Protein AF-A0A812UGP6-F1 (afdb_monomer)

Structure (mmCIF, N/CA/C/O backbone):
data_AF-A0A812UGP6-F1
#
_entry.id   AF-A0A812UGP6-F1
#
loop_
_atom_site.group_PDB
_atom_site.id
_atom_site.type_symbol
_atom_site.label_atom_id
_atom_site.label_alt_id
_atom_site.label_comp_id
_atom_site.label_asym_id
_atom_site.label_entity_id
_atom_site.label_seq_id
_atom_site.pdbx_PDB_ins_code
_atom_site.Cartn_x
_atom_site.Cartn_y
_atom_site.Cartn_z
_atom_site.occupancy
_atom_site.B_iso_or_equiv
_atom_site.auth_seq_id
_atom_site.auth_comp_id
_atom_site.auth_asym_id
_atom_site.auth_atom_id
_atom_site.pdbx_PDB_model_num
ATOM 1 N N . SER A 1 1 ? 9.482 -12.260 -14.125 1.00 61.44 1 SER A N 1
ATOM 2 C CA . SER A 1 1 ? 8.543 -11.180 -13.775 1.00 61.44 1 SER A CA 1
ATOM 3 C C . SER A 1 1 ? 7.538 -11.742 -12.790 1.00 61.44 1 SER A C 1
ATOM 5 O O . SER A 1 1 ? 6.905 -12.740 -13.110 1.00 61.44 1 SER A O 1
ATOM 7 N N . ASP A 1 2 ? 7.443 -11.181 -11.586 1.00 66.56 2 ASP A N 1
ATOM 8 C CA . ASP A 1 2 ? 6.481 -11.575 -10.540 1.00 66.56 2 ASP A CA 1
ATOM 9 C C . ASP A 1 2 ? 5.074 -10.986 -10.762 1.00 66.56 2 ASP A C 1
ATOM 11 O O . ASP A 1 2 ? 4.135 -11.295 -10.023 1.00 66.56 2 ASP A O 1
ATOM 15 N N . LYS A 1 3 ? 4.939 -10.146 -11.793 1.00 72.94 3 LYS A N 1
ATOM 16 C CA . LYS A 1 3 ? 3.714 -9.466 -12.205 1.00 72.94 3 LYS A CA 1
ATOM 17 C C . LYS A 1 3 ? 3.163 -10.074 -13.491 1.00 72.94 3 LYS A C 1
ATOM 19 O O . LYS A 1 3 ? 3.929 -10.507 -14.357 1.00 72.94 3 LYS A O 1
ATOM 24 N N . SER A 1 4 ? 1.840 -10.082 -13.610 1.00 66.06 4 SER A N 1
ATOM 25 C CA . SER A 1 4 ? 1.155 -10.423 -14.856 1.00 66.06 4 SER A CA 1
ATOM 26 C C . SER A 1 4 ? 1.136 -9.221 -15.815 1.00 66.06 4 SER A C 1
ATOM 28 O O . SER A 1 4 ? 1.581 -8.127 -15.458 1.00 66.06 4 SER A O 1
ATOM 30 N N . ASN A 1 5 ? 0.583 -9.392 -17.019 1.00 71.88 5 ASN A N 1
ATOM 31 C CA . ASN A 1 5 ? 0.489 -8.328 -18.031 1.00 71.88 5 ASN A CA 1
ATOM 32 C C . ASN A 1 5 ? -0.300 -7.087 -17.566 1.00 71.88 5 ASN A C 1
ATOM 34 O O . ASN A 1 5 ? -0.214 -6.044 -18.201 1.00 71.88 5 ASN A O 1
ATOM 38 N N . ASN A 1 6 ? -1.059 -7.187 -16.471 1.00 68.75 6 ASN A N 1
ATOM 39 C CA . ASN A 1 6 ? -1.797 -6.071 -15.875 1.00 68.75 6 ASN A CA 1
ATOM 40 C C . ASN A 1 6 ? -1.002 -5.283 -14.813 1.00 68.75 6 ASN A C 1
ATOM 42 O O . ASN A 1 6 ? -1.573 -4.428 -14.146 1.00 68.75 6 ASN A O 1
ATOM 46 N N . GLY A 1 7 ? 0.279 -5.598 -14.595 1.00 70.94 7 GLY A N 1
ATOM 47 C CA . GLY A 1 7 ? 1.123 -4.900 -13.619 1.00 70.94 7 GLY A CA 1
ATOM 48 C C . GLY A 1 7 ? 0.893 -5.295 -12.153 1.00 70.94 7 GLY A C 1
ATOM 49 O O . GLY A 1 7 ? 1.629 -4.837 -11.278 1.00 70.94 7 GLY A O 1
ATOM 50 N N . HIS A 1 8 ? -0.061 -6.184 -11.865 1.00 77.62 8 HIS A N 1
ATOM 51 C CA . HIS A 1 8 ? -0.277 -6.744 -10.532 1.00 77.62 8 HIS A CA 1
ATOM 52 C C . HIS A 1 8 ? 0.480 -8.057 -10.345 1.00 77.62 8 HIS A C 1
ATOM 54 O O 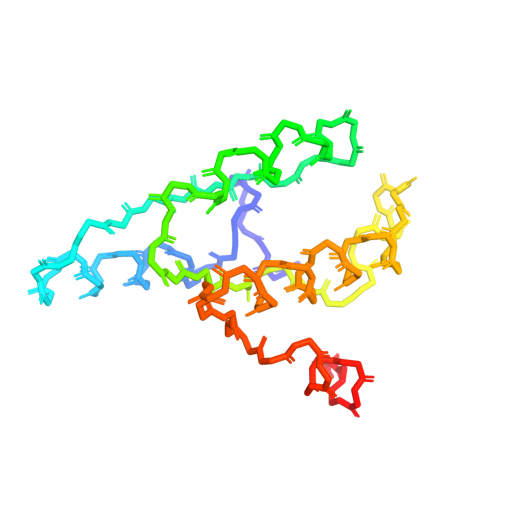. HIS A 1 8 ? 0.679 -8.825 -11.292 1.00 77.62 8 HIS A O 1
ATOM 60 N N . ARG A 1 9 ? 0.861 -8.351 -9.096 1.00 81.12 9 ARG A N 1
ATOM 61 C CA . ARG A 1 9 ? 1.364 -9.680 -8.735 1.00 81.12 9 ARG A CA 1
ATOM 62 C C . ARG A 1 9 ? 0.251 -10.711 -8.903 1.00 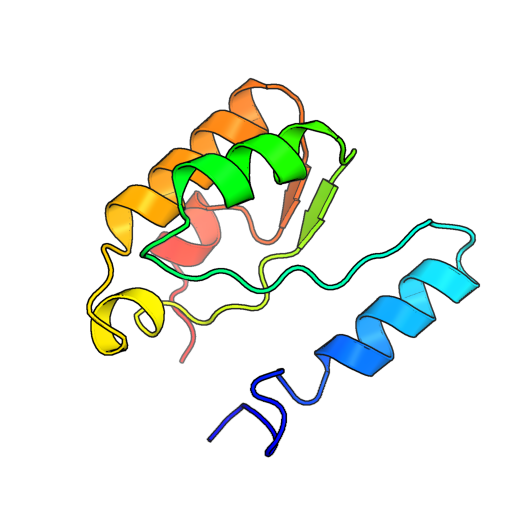81.12 9 ARG A C 1
ATOM 64 O O . ARG A 1 9 ? -0.924 -10.409 -8.697 1.00 81.12 9 ARG A O 1
ATOM 71 N N . TYR A 1 10 ? 0.629 -11.939 -9.249 1.00 83.88 10 TYR A N 1
ATOM 72 C CA . TYR A 1 10 ? -0.322 -13.032 -9.496 1.00 83.88 10 TYR A CA 1
ATOM 73 C C . TYR A 1 10 ? -1.271 -13.309 -8.326 1.00 83.88 10 TYR A C 1
ATOM 75 O O . TYR A 1 10 ? -2.385 -13.782 -8.527 1.00 83.88 10 TYR A O 1
ATOM 83 N N . ASP A 1 11 ? -0.853 -12.988 -7.107 1.00 86.75 11 ASP A N 1
ATOM 84 C CA . ASP A 1 11 ? -1.642 -13.197 -5.905 1.00 86.75 11 ASP A CA 1
ATOM 85 C C . ASP A 1 11 ? -2.449 -11.967 -5.461 1.00 86.75 11 ASP A C 1
ATOM 87 O O . ASP A 1 11 ? -3.287 -12.099 -4.573 1.00 86.75 11 ASP A O 1
ATOM 91 N N . SER A 1 12 ? -2.304 -10.799 -6.100 1.00 88.44 12 SER A N 1
ATOM 92 C CA . SER A 1 12 ? -3.080 -9.599 -5.748 1.00 88.44 12 SER A CA 1
ATOM 93 C C . SER A 1 12 ? -4.595 -9.829 -5.838 1.00 88.44 12 SER A C 1
ATOM 95 O O . SER A 1 12 ? -5.322 -9.438 -4.926 1.00 88.44 12 SER A O 1
ATOM 97 N N . ILE A 1 13 ? -5.069 -10.498 -6.898 1.00 90.25 13 ILE A N 1
ATOM 98 C CA . ILE A 1 13 ? -6.504 -10.770 -7.092 1.00 90.25 13 ILE A CA 1
ATOM 99 C C . ILE A 1 13 ? -7.026 -11.820 -6.094 1.00 90.25 13 ILE A C 1
ATOM 101 O O . ILE A 1 13 ? -8.013 -11.533 -5.414 1.00 90.25 13 ILE A O 1
ATOM 105 N N . PRO A 1 14 ? -6.381 -12.997 -5.924 1.00 91.06 14 PRO A N 1
ATOM 106 C CA . PRO A 1 14 ? -6.765 -13.946 -4.879 1.00 91.06 14 PRO A CA 1
ATOM 107 C C . PRO A 1 14 ? -6.809 -13.339 -3.471 1.00 91.06 14 PRO A C 1
ATOM 109 O O . PRO A 1 14 ? -7.752 -13.612 -2.731 1.00 91.06 14 PRO A O 1
ATOM 112 N N . PHE A 1 15 ? -5.843 -12.486 -3.106 1.00 90.50 15 PHE A N 1
ATOM 113 C CA . PHE A 1 15 ? -5.845 -11.807 -1.807 1.00 90.50 15 PHE A CA 1
ATOM 114 C C . PHE A 1 15 ? -7.057 -10.889 -1.644 1.00 90.50 15 PHE A C 1
ATOM 116 O O . PHE A 1 15 ? -7.756 -10.991 -0.638 1.00 90.50 15 PHE A O 1
ATOM 123 N N . ALA A 1 16 ? -7.336 -10.031 -2.631 1.00 93.25 16 ALA A N 1
ATOM 124 C CA . ALA A 1 16 ? -8.485 -9.129 -2.575 1.00 93.25 16 ALA A CA 1
ATOM 125 C C . ALA A 1 16 ? -9.807 -9.903 -2.448 1.00 93.25 16 ALA A C 1
ATOM 127 O O . ALA A 1 16 ? -10.623 -9.596 -1.580 1.00 93.25 16 ALA A O 1
ATOM 128 N N . ASN A 1 17 ? -9.979 -10.969 -3.235 1.00 94.31 17 ASN A N 1
ATOM 129 C CA . ASN A 1 17 ? -11.162 -11.829 -3.164 1.00 94.31 17 ASN A CA 1
ATOM 130 C C . ASN A 1 17 ? -11.296 -12.531 -1.806 1.00 94.31 17 ASN A C 1
ATOM 132 O O . ASN A 1 17 ? -12.406 -12.645 -1.285 1.00 94.31 17 ASN A O 1
ATOM 136 N N . GLY A 1 18 ? -10.183 -12.977 -1.215 1.00 95.38 18 GLY A N 1
ATOM 137 C CA . GLY A 1 18 ? -10.165 -13.561 0.126 1.00 95.38 18 GLY A CA 1
ATOM 138 C C . GLY A 1 18 ? -10.624 -12.568 1.194 1.00 95.38 18 GLY A C 1
ATOM 139 O O . GLY A 1 18 ? -11.454 -12.913 2.033 1.00 95.38 18 GLY A O 1
ATOM 140 N N . MET A 1 19 ? -10.162 -11.315 1.117 1.00 94.31 19 MET A N 1
ATOM 141 C CA . MET A 1 19 ? -10.593 -10.261 2.040 1.00 94.31 19 MET A CA 1
ATOM 142 C C . MET A 1 19 ? -12.085 -9.946 1.904 1.00 94.31 19 MET A C 1
ATOM 144 O O . MET A 1 19 ? -12.792 -9.867 2.908 1.00 94.31 19 MET A O 1
ATOM 148 N N . ILE A 1 20 ? -12.571 -9.819 0.668 1.00 96.19 20 ILE A N 1
ATOM 149 C CA . ILE A 1 20 ? -13.990 -9.564 0.381 1.00 96.19 20 ILE A CA 1
ATOM 150 C C . ILE A 1 20 ? -14.859 -10.711 0.902 1.00 96.19 20 ILE A C 1
ATOM 152 O O . ILE A 1 20 ? -15.870 -10.475 1.559 1.00 96.19 20 ILE A O 1
ATOM 156 N N . SER A 1 21 ? -14.429 -11.956 0.687 1.00 97.00 21 SER A N 1
ATOM 157 C CA . SER A 1 21 ? -15.132 -13.147 1.185 1.00 97.00 21 SER A CA 1
ATOM 158 C C . SER A 1 21 ? -15.172 -13.215 2.717 1.00 97.00 21 SER A C 1
ATOM 160 O O . SER A 1 21 ? -16.106 -13.779 3.279 1.00 97.00 21 SER A O 1
ATOM 162 N N . ALA A 1 22 ?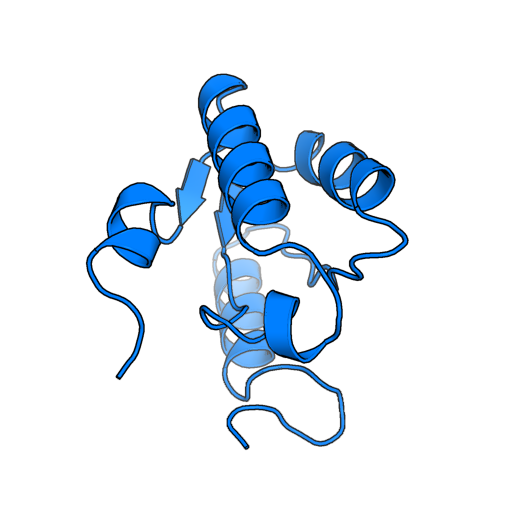 -14.195 -12.611 3.398 1.00 96.44 22 ALA A N 1
ATOM 163 C CA . ALA A 1 22 ? -14.166 -12.466 4.852 1.00 96.44 22 ALA A CA 1
ATOM 164 C C . ALA A 1 22 ? -14.985 -11.262 5.373 1.00 96.44 22 ALA A C 1
ATOM 166 O O . ALA A 1 22 ? -14.937 -10.960 6.564 1.00 96.44 22 ALA A O 1
ATOM 167 N N . GLY A 1 23 ? -15.737 -10.572 4.507 1.00 96.31 23 GLY A N 1
ATOM 168 C CA . GLY A 1 23 ? -16.613 -9.458 4.880 1.00 96.31 23 GLY A CA 1
ATOM 169 C C . GLY A 1 23 ? -15.926 -8.091 4.932 1.00 96.31 23 GLY A C 1
ATOM 170 O O . GLY A 1 23 ? -16.489 -7.152 5.492 1.00 96.31 23 GLY A O 1
ATOM 171 N N . MET A 1 24 ? -14.722 -7.955 4.370 1.00 95.81 24 MET A N 1
ATOM 172 C CA . MET A 1 24 ? -13.997 -6.682 4.324 1.00 95.81 24 MET A CA 1
ATOM 173 C C . MET A 1 24 ? -14.195 -5.955 2.990 1.00 95.81 24 MET A C 1
ATOM 175 O O . MET A 1 24 ? -14.277 -6.571 1.931 1.00 95.81 24 MET A O 1
ATOM 179 N N . SER A 1 25 ? -14.186 -4.620 3.022 1.00 94.50 25 SER A N 1
ATOM 180 C CA . SER A 1 25 ? -14.000 -3.817 1.809 1.00 94.50 25 SER A CA 1
ATOM 181 C C . SER A 1 25 ? -12.520 -3.836 1.425 1.00 94.50 25 SER A C 1
ATOM 183 O O . SER A 1 25 ? -11.666 -3.482 2.239 1.00 94.50 25 SER A O 1
ATOM 185 N N . CYS A 1 26 ? -12.200 -4.274 0.206 1.00 95.44 26 CYS A N 1
ATOM 186 C CA . CYS A 1 26 ? -10.828 -4.349 -0.288 1.00 95.44 26 CYS A CA 1
ATOM 187 C C . CYS A 1 26 ? -10.715 -3.643 -1.638 1.00 95.44 26 CYS A C 1
ATOM 189 O O . CYS A 1 26 ? -11.500 -3.902 -2.549 1.00 95.44 26 CYS A O 1
ATOM 191 N N . GLN A 1 27 ? -9.726 -2.760 -1.763 1.00 94.19 27 GLN A N 1
ATOM 192 C CA . GLN A 1 27 ? -9.436 -2.034 -2.993 1.00 94.19 27 GLN A CA 1
ATOM 193 C C . GLN A 1 27 ? -7.971 -2.234 -3.360 1.00 94.19 27 GLN A C 1
ATOM 195 O O . GLN A 1 27 ? -7.084 -2.152 -2.509 1.00 94.19 27 GLN A O 1
ATOM 200 N N . LEU A 1 28 ? -7.720 -2.493 -4.640 1.00 91.94 28 LEU A N 1
ATOM 201 C CA . LEU A 1 28 ? -6.371 -2.516 -5.184 1.00 91.94 28 LEU A CA 1
ATOM 202 C C . LEU A 1 28 ? -5.989 -1.090 -5.565 1.00 91.94 28 LEU A C 1
ATOM 204 O O . LEU A 1 28 ? -6.605 -0.501 -6.449 1.00 91.94 28 LEU A O 1
ATOM 208 N N . VAL A 1 29 ? -4.969 -0.551 -4.905 1.00 91.62 29 VAL A N 1
ATOM 209 C CA . VAL A 1 29 ? -4.449 0.788 -5.190 1.00 91.62 29 VAL A CA 1
ATOM 210 C C . VAL A 1 29 ? -3.081 0.644 -5.843 1.00 91.62 29 VAL A C 1
ATOM 212 O O . VAL A 1 29 ? -2.186 -0.001 -5.294 1.00 91.62 29 VAL A O 1
ATOM 215 N N . HIS A 1 30 ? -2.928 1.214 -7.036 1.00 89.25 30 HIS A N 1
ATOM 216 C CA . HIS A 1 30 ? -1.653 1.244 -7.741 1.00 89.25 30 HIS A CA 1
ATOM 217 C C . HIS A 1 30 ? -0.843 2.460 -7.283 1.00 89.25 30 HIS A C 1
ATOM 219 O O . HIS A 1 30 ? -1.360 3.574 -7.264 1.00 89.25 30 HIS A O 1
ATOM 225 N N . TYR A 1 31 ? 0.409 2.237 -6.888 1.00 90.38 31 TYR A N 1
ATOM 226 C CA . TYR A 1 31 ? 1.326 3.309 -6.510 1.00 90.38 31 TYR A CA 1
ATOM 227 C C . TYR A 1 31 ? 2.149 3.737 -7.725 1.00 90.38 31 TYR A C 1
ATOM 229 O O . TYR A 1 31 ? 2.840 2.903 -8.307 1.00 90.38 31 TYR A O 1
ATOM 237 N N . THR A 1 32 ? 2.116 5.029 -8.046 1.00 90.25 32 THR A N 1
ATOM 238 C CA . THR A 1 32 ? 3.023 5.687 -8.994 1.00 90.25 32 THR A CA 1
ATOM 239 C C . THR A 1 32 ? 3.851 6.717 -8.228 1.00 90.25 32 THR A C 1
ATOM 241 O O . THR A 1 32 ? 3.342 7.418 -7.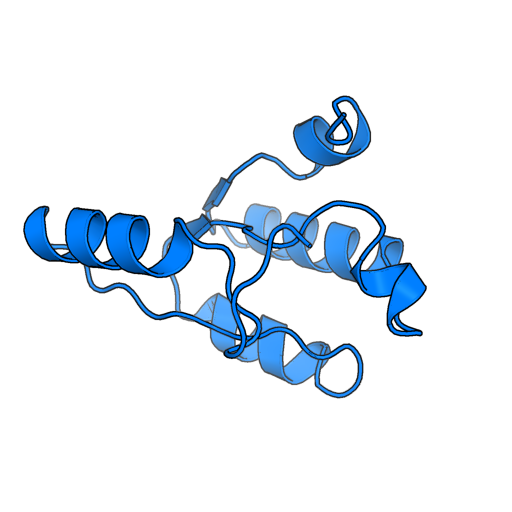349 1.00 90.25 32 THR A O 1
ATOM 244 N N . HIS A 1 33 ? 5.150 6.814 -8.519 1.00 90.44 33 HIS A N 1
ATOM 245 C CA . HIS A 1 33 ? 6.022 7.746 -7.793 1.00 90.44 33 HIS A CA 1
ATOM 246 C C . HIS A 1 33 ? 5.672 9.221 -8.071 1.00 90.44 33 HIS A C 1
ATOM 248 O O . HIS A 1 33 ? 5.963 10.088 -7.248 1.00 90.44 33 HIS A O 1
ATOM 254 N N . GLU A 1 34 ? 5.025 9.494 -9.204 1.00 94.00 34 GLU A N 1
ATOM 255 C CA . GLU A 1 34 ? 4.530 10.813 -9.615 1.00 94.00 34 GLU A CA 1
ATOM 256 C C . GLU A 1 34 ? 3.322 11.270 -8.784 1.00 94.00 34 GLU A C 1
ATOM 258 O O . GLU A 1 34 ? 3.187 12.457 -8.500 1.00 94.00 34 GLU A O 1
ATOM 263 N N . GLU A 1 35 ? 2.475 10.340 -8.328 1.00 94.25 35 GLU A N 1
ATOM 264 C CA . GLU A 1 35 ? 1.278 10.633 -7.527 1.00 94.25 35 GLU A CA 1
ATOM 265 C C . GLU A 1 35 ? 1.461 10.278 -6.041 1.00 94.25 35 GLU A C 1
ATOM 267 O O . GLU A 1 35 ? 0.491 9.979 -5.342 1.00 94.25 35 GLU A O 1
ATOM 272 N N . HIS A 1 36 ? 2.698 10.319 -5.535 1.00 93.75 36 HIS A N 1
ATOM 273 C CA . HIS A 1 36 ? 3.03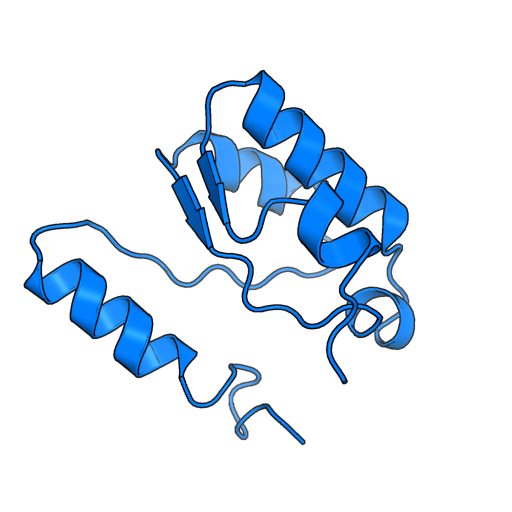9 9.905 -4.170 1.00 93.75 36 HIS A CA 1
ATOM 274 C C . HIS A 1 36 ? 2.119 10.517 -3.098 1.00 93.75 36 HIS A C 1
ATOM 276 O O . HIS A 1 36 ? 1.545 9.795 -2.284 1.00 93.75 36 HIS A O 1
ATOM 282 N N . ASP A 1 37 ? 1.941 11.839 -3.109 1.00 94.25 37 ASP A N 1
ATOM 283 C CA . ASP A 1 37 ? 1.176 12.535 -2.066 1.00 94.25 37 ASP A CA 1
ATOM 284 C C . ASP A 1 37 ? -0.314 12.160 -2.119 1.00 94.25 37 ASP A C 1
ATOM 286 O O . ASP A 1 37 ? -0.937 11.889 -1.091 1.00 94.25 37 ASP A O 1
ATOM 290 N N . LYS A 1 38 ? -0.863 12.047 -3.334 1.00 95.88 38 LYS A N 1
ATOM 291 C CA . LYS A 1 38 ? -2.250 11.638 -3.589 1.00 95.88 38 LYS A CA 1
ATOM 292 C C . LYS A 1 38 ? -2.495 10.187 -3.177 1.00 95.88 38 LYS A C 1
ATOM 294 O O . LYS A 1 38 ? -3.533 9.877 -2.596 1.00 95.88 38 LYS A O 1
ATOM 299 N N . PHE A 1 39 ? -1.533 9.296 -3.422 1.00 95.38 39 PHE A N 1
ATOM 300 C CA . PHE A 1 39 ? -1.602 7.912 -2.960 1.00 95.38 39 PHE A CA 1
ATOM 301 C C . PHE A 1 39 ? -1.732 7.846 -1.433 1.00 95.38 39 PHE A C 1
ATOM 303 O O . PHE A 1 39 ? -2.606 7.147 -0.915 1.00 95.38 39 PHE A O 1
ATOM 310 N N . PHE A 1 40 ? -0.910 8.605 -0.701 1.00 95.50 40 PHE A N 1
ATOM 311 C CA . PHE A 1 40 ? -0.970 8.625 0.761 1.00 95.50 40 PHE A CA 1
ATOM 312 C C . PHE A 1 40 ? -2.194 9.367 1.310 1.00 95.50 40 PHE A C 1
ATOM 314 O O . PHE A 1 40 ? -2.679 9.017 2.384 1.00 95.50 40 PHE A O 1
ATOM 321 N N . GLU A 1 41 ? -2.748 10.338 0.584 1.00 95.81 41 GLU A N 1
ATOM 322 C CA . GLU A 1 41 ? -4.049 10.930 0.909 1.00 95.81 41 GLU A CA 1
ATOM 323 C C . GLU A 1 41 ? -5.178 9.895 0.824 1.00 95.81 41 GLU A C 1
ATOM 325 O O . GLU A 1 41 ? -5.970 9.765 1.758 1.00 95.81 41 GLU A O 1
ATOM 330 N N . VAL A 1 42 ? -5.204 9.089 -0.241 1.00 95.12 42 VAL A N 1
ATOM 331 C CA . VAL A 1 42 ? -6.162 7.986 -0.392 1.00 95.12 42 VAL A CA 1
ATOM 332 C C . VAL A 1 42 ? -5.983 6.953 0.722 1.00 95.12 42 VAL A C 1
ATOM 334 O O . VAL A 1 42 ? -6.972 6.547 1.335 1.00 95.12 42 VAL A O 1
ATOM 337 N N . CYS A 1 43 ? -4.737 6.587 1.045 1.00 94.94 43 CYS A N 1
ATOM 338 C CA . CYS A 1 43 ? -4.409 5.617 2.095 1.00 94.94 43 CYS A CA 1
ATOM 339 C C . CYS A 1 43 ? -4.983 5.976 3.472 1.00 94.94 43 CYS A C 1
ATOM 341 O O . CYS A 1 43 ? -5.354 5.073 4.220 1.00 94.94 43 CYS A O 1
ATOM 343 N N . LYS A 1 44 ? -5.129 7.270 3.794 1.00 94.69 44 LYS A N 1
ATOM 344 C CA . LYS A 1 44 ? -5.702 7.730 5.073 1.00 94.69 44 LYS A CA 1
ATOM 345 C C . LYS A 1 44 ? -7.154 7.298 5.297 1.00 94.69 44 LYS A C 1
ATOM 347 O O . LYS A 1 44 ? -7.620 7.322 6.430 1.00 94.69 44 LYS A O 1
ATOM 352 N N . ASN A 1 45 ? -7.859 6.891 4.242 1.00 95.25 45 ASN A N 1
ATOM 353 C CA . ASN A 1 45 ? -9.244 6.428 4.322 1.00 95.25 45 ASN A CA 1
ATOM 354 C C . ASN A 1 45 ? -9.370 4.922 4.622 1.00 95.25 45 ASN A C 1
ATOM 356 O O . ASN A 1 45 ? -10.485 4.410 4.694 1.00 95.25 45 ASN A O 1
ATOM 360 N N . PHE A 1 46 ? -8.255 4.199 4.780 1.00 95.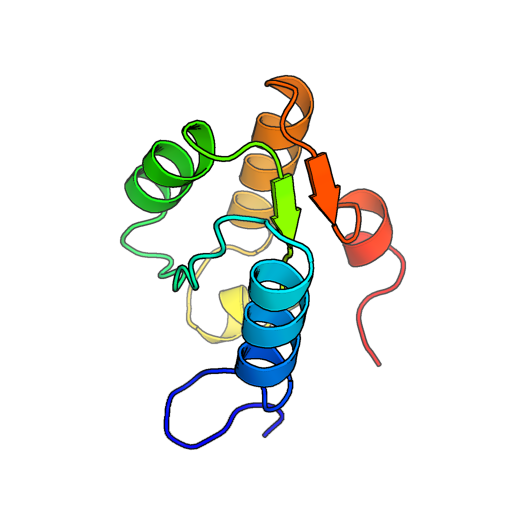25 46 PHE A N 1
ATOM 361 C CA . PHE A 1 46 ? -8.247 2.754 5.022 1.00 95.25 46 PHE A CA 1
ATOM 362 C C . PHE A 1 46 ? -7.905 2.415 6.474 1.00 95.25 46 PHE A C 1
ATOM 364 O O . PHE A 1 46 ? -7.121 3.097 7.127 1.00 95.25 46 PHE A O 1
ATOM 371 N N . ASN A 1 47 ? -8.450 1.303 6.974 1.00 94.00 47 ASN A N 1
ATOM 372 C CA . ASN A 1 47 ? -8.103 0.787 8.303 1.00 94.00 47 ASN A CA 1
ATOM 373 C C . ASN A 1 47 ? -6.754 0.051 8.316 1.00 94.00 47 ASN A C 1
ATOM 375 O O . ASN A 1 47 ? -6.053 0.044 9.329 1.00 94.00 47 ASN A O 1
ATOM 379 N N . PHE A 1 48 ? -6.397 -0.584 7.198 1.00 94.00 48 PHE A N 1
ATOM 380 C CA . PHE A 1 48 ? -5.122 -1.268 7.026 1.00 94.00 48 PHE A CA 1
ATOM 381 C C . PHE A 1 48 ? -4.686 -1.280 5.557 1.00 94.00 48 PHE A C 1
ATOM 383 O O . PHE A 1 48 ? -5.508 -1.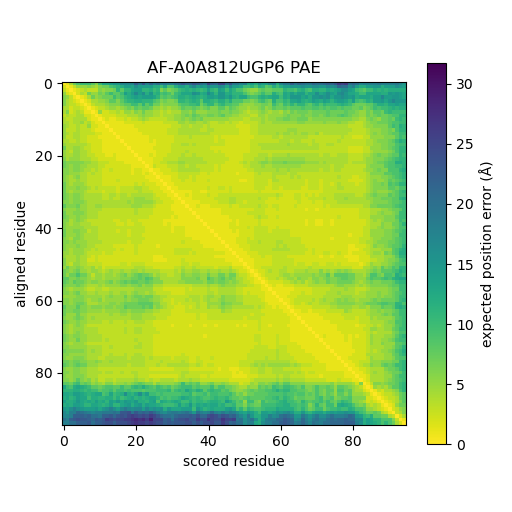184 4.646 1.00 94.00 48 PHE A O 1
ATOM 390 N N . ILE A 1 49 ? -3.382 -1.423 5.337 1.00 94.75 49 ILE A N 1
ATOM 391 C CA . ILE A 1 49 ? -2.722 -1.425 4.033 1.00 94.75 49 ILE A CA 1
ATOM 392 C C . ILE A 1 49 ? -1.879 -2.693 3.928 1.00 94.75 49 ILE A C 1
ATOM 394 O O . ILE A 1 49 ? -1.094 -3.003 4.825 1.00 94.75 49 ILE A O 1
ATOM 398 N N . ILE A 1 50 ? -2.011 -3.414 2.813 1.00 92.44 50 ILE A N 1
ATOM 399 C CA . ILE A 1 50 ? -1.163 -4.567 2.496 1.00 92.44 50 ILE A CA 1
ATOM 400 C C . ILE A 1 50 ? -0.263 -4.203 1.322 1.00 92.44 50 ILE A C 1
ATOM 402 O O . ILE A 1 50 ? -0.712 -4.085 0.181 1.00 92.44 50 ILE A O 1
ATOM 406 N N . VAL A 1 51 ? 1.025 -4.047 1.600 1.00 90.81 51 VAL A N 1
ATOM 407 C CA . VAL A 1 51 ? 2.037 -3.722 0.603 1.00 90.81 51 VAL A CA 1
ATOM 408 C C . VAL A 1 51 ? 2.351 -4.970 -0.209 1.00 90.81 51 VAL A C 1
ATOM 410 O O . VAL A 1 51 ? 2.888 -5.960 0.286 1.00 90.81 51 VAL A O 1
ATOM 413 N N . ARG A 1 52 ? 2.010 -4.909 -1.497 1.00 87.75 52 ARG A N 1
ATOM 414 C CA . ARG A 1 52 ? 2.312 -5.956 -2.481 1.00 87.75 52 ARG A CA 1
ATOM 415 C C . ARG A 1 52 ? 3.407 -5.561 -3.474 1.00 87.75 52 ARG A C 1
ATOM 417 O O . ARG A 1 52 ? 3.711 -6.354 -4.359 1.00 87.75 52 ARG A O 1
ATOM 424 N N . CYS A 1 53 ? 3.994 -4.374 -3.331 1.00 83.12 53 CYS A N 1
ATOM 425 C CA . CYS A 1 53 ? 5.156 -3.950 -4.110 1.00 83.12 53 CYS A CA 1
ATOM 426 C C . CYS A 1 53 ? 6.423 -4.620 -3.562 1.00 83.12 53 CYS A C 1
ATOM 428 O O . CYS A 1 53 ? 6.585 -4.710 -2.343 1.00 83.12 53 CYS A O 1
ATOM 430 N N . ASN A 1 54 ? 7.308 -5.105 -4.435 1.00 78.88 54 ASN A N 1
ATOM 431 C CA . ASN A 1 54 ? 8.565 -5.688 -3.967 1.00 78.88 54 ASN A CA 1
ATOM 432 C C . ASN A 1 54 ? 9.585 -4.584 -3.663 1.00 78.88 54 ASN A C 1
ATOM 434 O O . ASN A 1 54 ? 9.634 -3.588 -4.393 1.00 78.88 54 ASN A O 1
ATOM 438 N N . PRO A 1 55 ? 10.454 -4.786 -2.657 1.00 77.00 55 PRO A N 1
ATOM 439 C CA . PRO A 1 55 ? 11.563 -3.879 -2.395 1.00 77.00 55 PRO A CA 1
ATOM 440 C C . PRO A 1 55 ? 12.407 -3.637 -3.653 1.00 77.00 55 PRO A C 1
ATOM 442 O O . PRO A 1 55 ? 12.720 -4.568 -4.395 1.00 77.00 55 PRO A O 1
ATOM 445 N N . GLY A 1 56 ? 12.761 -2.378 -3.910 1.00 78.69 56 GLY A N 1
ATOM 446 C CA . GLY A 1 56 ? 13.618 -1.984 -5.030 1.00 78.69 56 GLY A CA 1
ATOM 447 C C . GLY A 1 56 ? 12.893 -1.783 -6.362 1.00 78.69 56 GLY A C 1
ATOM 448 O O . GLY A 1 56 ? 13.450 -1.128 -7.240 1.00 78.69 56 GLY A O 1
ATOM 449 N N . GLN A 1 57 ? 11.646 -2.249 -6.515 1.00 83.06 57 GLN A N 1
ATOM 450 C CA . GLN A 1 57 ? 10.869 -1.986 -7.733 1.00 83.06 57 GLN A CA 1
ATOM 451 C C . GLN A 1 57 ? 10.539 -0.502 -7.890 1.00 83.06 57 GLN A C 1
ATOM 453 O O . GLN A 1 57 ? 10.586 0.000 -9.004 1.00 83.06 57 GLN A O 1
ATOM 458 N N . ILE A 1 58 ? 10.288 0.210 -6.788 1.00 87.19 58 ILE A N 1
ATOM 459 C CA . ILE A 1 58 ? 10.011 1.654 -6.820 1.00 87.19 58 ILE A CA 1
ATOM 460 C C . ILE A 1 58 ? 11.223 2.420 -7.352 1.00 87.19 58 ILE A C 1
ATOM 462 O O . ILE A 1 58 ? 11.079 3.298 -8.194 1.00 87.19 58 ILE A O 1
ATOM 466 N N . LYS A 1 59 ? 12.427 2.044 -6.907 1.00 86.81 59 LYS A N 1
ATOM 467 C CA . LYS A 1 59 ? 13.675 2.642 -7.390 1.00 86.81 59 LYS A CA 1
ATOM 468 C C . LYS A 1 59 ? 13.954 2.294 -8.853 1.00 86.81 59 LYS A C 1
ATOM 470 O O . LYS A 1 59 ? 14.411 3.148 -9.604 1.00 86.81 59 LYS A O 1
ATOM 475 N N . ALA A 1 60 ? 13.691 1.049 -9.255 1.00 85.38 60 ALA A N 1
ATOM 476 C CA . ALA A 1 60 ? 13.848 0.612 -10.643 1.00 85.38 60 ALA A CA 1
ATOM 477 C C . ALA A 1 60 ? 12.901 1.351 -11.606 1.00 85.38 60 ALA A C 1
ATOM 479 O O . ALA A 1 60 ? 13.245 1.530 -12.768 1.00 85.38 60 ALA A O 1
ATOM 480 N N . ASP A 1 61 ? 11.752 1.802 -11.102 1.00 84.81 61 ASP A N 1
ATOM 481 C CA . ASP A 1 61 ? 10.759 2.603 -11.824 1.00 84.81 61 ASP A CA 1
ATOM 482 C C . ASP A 1 61 ? 11.079 4.114 -11.823 1.00 84.81 61 ASP A C 1
ATOM 484 O O . ASP A 1 61 ? 10.298 4.911 -12.316 1.00 84.81 61 ASP A O 1
ATOM 488 N N . GLY A 1 62 ? 12.225 4.534 -11.266 1.00 89.00 62 GLY A N 1
ATOM 48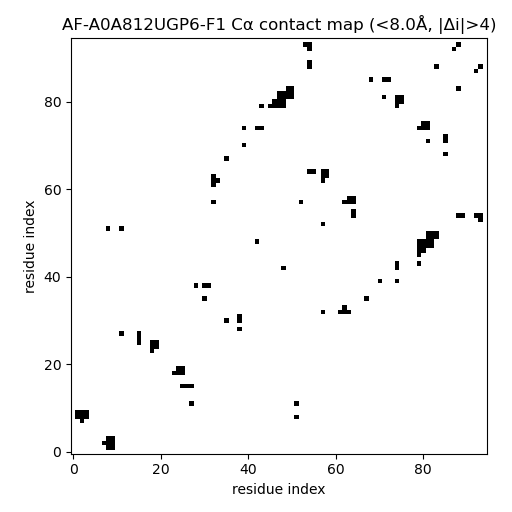9 C CA . GLY A 1 62 ? 12.641 5.944 -11.202 1.00 89.00 62 GLY A CA 1
ATOM 490 C C . GLY A 1 62 ? 12.151 6.710 -9.968 1.00 89.00 62 GLY A C 1
ATOM 491 O O . GLY A 1 62 ? 12.457 7.893 -9.817 1.00 89.00 62 GLY A O 1
ATOM 492 N N . GLY A 1 63 ? 11.433 6.046 -9.061 1.00 89.81 63 GLY A N 1
ATOM 493 C CA . GLY A 1 63 ? 10.975 6.613 -7.798 1.00 89.81 63 GLY A CA 1
ATOM 494 C C . GLY A 1 63 ? 11.992 6.520 -6.656 1.00 89.81 63 GLY A C 1
ATOM 495 O O . GLY A 1 63 ? 13.090 5.977 -6.781 1.00 89.81 63 GLY A O 1
ATOM 496 N N . ASP A 1 64 ? 11.582 7.014 -5.488 1.00 91.00 64 ASP A N 1
ATOM 497 C CA . ASP A 1 64 ? 12.355 6.932 -4.248 1.00 91.00 64 ASP A CA 1
ATOM 498 C C . ASP A 1 64 ? 11.738 5.891 -3.299 1.00 91.00 64 ASP A C 1
ATOM 500 O O . ASP A 1 64 ? 10.628 6.062 -2.786 1.00 91.00 64 ASP A O 1
ATOM 504 N N . GLN A 1 65 ? 12.468 4.792 -3.086 1.00 87.75 65 GLN A N 1
ATOM 505 C CA . GLN A 1 65 ? 12.065 3.716 -2.177 1.00 87.75 65 GLN A CA 1
ATOM 506 C C . GLN A 1 65 ? 11.986 4.205 -0.726 1.00 87.75 65 GLN A C 1
ATOM 508 O O . GLN A 1 65 ? 11.040 3.858 -0.026 1.00 87.75 65 GLN A O 1
ATOM 513 N N . GLN A 1 66 ? 12.939 5.032 -0.291 1.00 89.06 66 GLN A N 1
ATOM 514 C CA . GLN A 1 66 ? 12.983 5.529 1.080 1.00 89.06 66 GLN A CA 1
ATOM 515 C C . GLN A 1 66 ? 11.798 6.456 1.346 1.00 89.06 66 GLN A C 1
ATOM 517 O O . GLN A 1 66 ? 11.120 6.309 2.359 1.00 89.06 66 GLN A O 1
ATOM 522 N N . LYS A 1 67 ? 11.466 7.326 0.383 1.00 91.62 67 LYS A N 1
ATOM 523 C CA . LYS A 1 67 ? 10.274 8.183 0.463 1.00 91.62 67 LYS A CA 1
ATOM 524 C C . LYS A 1 67 ? 8.988 7.365 0.642 1.00 91.62 67 LYS A C 1
ATOM 526 O O . LYS A 1 67 ? 8.120 7.735 1.429 1.00 91.62 67 LYS A O 1
ATOM 531 N N . PHE A 1 68 ? 8.849 6.252 -0.081 1.00 91.88 68 PHE A N 1
ATOM 532 C CA . PHE A 1 68 ? 7.701 5.352 0.069 1.00 91.88 68 PHE A CA 1
ATOM 533 C C . PHE A 1 68 ? 7.657 4.682 1.447 1.00 91.88 68 PHE A C 1
ATOM 535 O O . PHE A 1 68 ? 6.602 4.659 2.087 1.00 91.88 68 PHE A O 1
ATOM 542 N N . ASP A 1 69 ? 8.793 4.167 1.916 1.00 89.56 69 ASP A N 1
ATOM 543 C CA . ASP A 1 69 ? 8.887 3.491 3.209 1.00 89.56 69 ASP A CA 1
ATOM 544 C C . ASP A 1 69 ? 8.592 4.462 4.368 1.00 89.56 69 ASP A C 1
ATOM 546 O O . ASP A 1 69 ? 7.881 4.101 5.311 1.00 89.56 69 ASP A O 1
ATOM 550 N N . ASP A 1 70 ? 9.052 5.712 4.271 1.00 91.94 70 ASP A N 1
ATOM 551 C CA . ASP A 1 70 ? 8.742 6.781 5.224 1.00 91.94 70 ASP A CA 1
ATOM 552 C C . ASP A 1 70 ? 7.244 7.113 5.231 1.00 91.94 70 ASP A C 1
ATOM 554 O O . ASP A 1 70 ? 6.632 7.170 6.300 1.00 91.94 70 ASP A O 1
ATOM 558 N N . GLY A 1 71 ? 6.609 7.225 4.059 1.00 93.19 71 GLY A N 1
ATOM 559 C CA . GLY A 1 71 ? 5.158 7.405 3.965 1.00 93.19 71 GLY A CA 1
ATOM 560 C C . GLY A 1 71 ? 4.378 6.272 4.645 1.00 93.19 71 GLY A C 1
ATOM 561 O O . GLY A 1 71 ? 3.409 6.516 5.367 1.00 93.19 71 GLY A O 1
ATOM 562 N N . MET A 1 72 ? 4.836 5.024 4.508 1.00 93.00 72 MET A N 1
ATOM 563 C CA . MET A 1 72 ? 4.240 3.877 5.204 1.00 93.00 72 MET A CA 1
ATOM 564 C C . MET A 1 72 ? 4.444 3.931 6.725 1.00 93.00 72 MET A C 1
ATOM 566 O O . MET A 1 72 ? 3.546 3.542 7.480 1.00 93.00 72 MET A O 1
ATOM 570 N N . ARG A 1 73 ? 5.585 4.444 7.208 1.00 91.38 73 ARG A N 1
ATOM 571 C CA . ARG A 1 73 ? 5.805 4.700 8.645 1.00 91.38 73 ARG A CA 1
ATOM 572 C C . ARG A 1 73 ? 4.850 5.772 9.167 1.00 91.38 73 ARG A C 1
ATOM 574 O O . ARG A 1 73 ? 4.293 5.593 10.251 1.00 91.38 73 ARG A O 1
ATOM 581 N N . GLU A 1 74 ? 4.607 6.832 8.401 1.00 93.56 74 GLU A N 1
ATOM 582 C CA . GLU A 1 74 ? 3.630 7.865 8.763 1.00 93.56 74 GLU A CA 1
ATOM 583 C C . GLU A 1 74 ? 2.199 7.313 8.820 1.00 93.56 74 GLU A C 1
ATOM 585 O O . GLU A 1 74 ? 1.462 7.633 9.752 1.00 93.56 74 GLU A O 1
ATOM 590 N N . MET A 1 75 ? 1.817 6.400 7.917 1.00 93.94 75 MET A N 1
ATOM 591 C CA . MET A 1 75 ? 0.512 5.724 8.001 1.00 93.94 75 MET A CA 1
ATOM 592 C C . MET A 1 75 ? 0.363 4.931 9.307 1.00 93.94 75 MET A C 1
ATOM 594 O O . MET A 1 75 ? -0.673 5.018 9.969 1.00 93.94 75 MET A O 1
ATOM 598 N N . ARG A 1 76 ? 1.417 4.228 9.748 1.00 91.81 76 ARG A N 1
ATOM 599 C CA . ARG A 1 76 ? 1.402 3.536 11.051 1.00 91.81 76 ARG A CA 1
ATOM 600 C C . ARG A 1 76 ? 1.275 4.498 12.224 1.00 91.81 76 ARG A C 1
ATOM 602 O O . ARG A 1 76 ? 0.515 4.216 13.148 1.00 91.81 76 ARG A O 1
ATOM 609 N N . LYS A 1 77 ? 1.980 5.634 12.191 1.00 91.62 77 LYS A N 1
ATOM 610 C CA . LYS A 1 77 ? 1.854 6.683 13.219 1.00 91.62 77 LYS A CA 1
ATOM 611 C C . LYS A 1 77 ? 0.444 7.278 13.261 1.00 91.62 77 LYS A C 1
ATOM 613 O O . LYS A 1 77 ? -0.033 7.604 14.342 1.00 91.62 77 LYS A O 1
ATOM 618 N N . ALA A 1 78 ? -0.238 7.350 12.118 1.00 92.38 78 ALA A N 1
ATOM 619 C CA . ALA A 1 78 ? -1.637 7.764 12.014 1.00 92.38 78 ALA A CA 1
ATOM 620 C C . ALA A 1 78 ? -2.647 6.694 12.489 1.00 92.38 78 ALA A C 1
ATOM 622 O O . ALA A 1 78 ? -3.852 6.924 12.428 1.00 92.38 78 ALA A O 1
ATOM 623 N N . GLY A 1 79 ? -2.183 5.534 12.971 1.00 92.75 79 GLY A N 1
ATOM 624 C CA . GLY A 1 79 ? -3.029 4.451 13.484 1.00 92.75 79 GLY A CA 1
ATOM 625 C C . GLY A 1 79 ? -3.474 3.430 12.433 1.00 92.75 79 GLY A C 1
ATOM 626 O O . GLY A 1 79 ? -4.232 2.518 12.761 1.00 92.75 79 GLY A O 1
ATOM 627 N N . ILE A 1 80 ? -2.993 3.540 11.192 1.00 95.00 80 ILE A N 1
ATOM 628 C CA . ILE A 1 80 ? -3.326 2.621 10.098 1.00 95.00 80 ILE A CA 1
ATOM 629 C C . ILE A 1 80 ? -2.352 1.444 10.127 1.00 95.00 80 ILE A C 1
ATOM 631 O O . ILE A 1 80 ? -1.133 1.619 10.107 1.00 95.00 80 ILE A O 1
ATOM 635 N N . GLN A 1 81 ? -2.868 0.215 10.166 1.00 92.94 81 GLN A N 1
ATOM 636 C CA . GLN A 1 81 ? -2.001 -0.966 10.162 1.00 92.94 81 GLN A CA 1
ATOM 637 C C . GLN A 1 81 ? -1.379 -1.170 8.778 1.00 92.94 81 GLN A C 1
ATOM 639 O O . GLN A 1 81 ? -2.084 -1.158 7.776 1.00 92.94 81 GLN A O 1
ATOM 644 N N . VAL A 1 82 ? -0.065 -1.394 8.709 1.00 92.25 82 VAL A N 1
ATOM 645 C CA . VAL A 1 82 ? 0.648 -1.644 7.446 1.00 92.25 82 VAL A CA 1
ATOM 646 C C . VAL A 1 82 ? 1.327 -3.007 7.507 1.00 92.25 82 VAL A C 1
ATOM 648 O O . VAL A 1 82 ? 2.102 -3.272 8.432 1.00 92.25 82 VAL A O 1
ATOM 651 N N . TRP A 1 83 ? 1.042 -3.864 6.523 1.00 89.06 83 TRP A N 1
ATOM 652 C CA . TRP A 1 83 ? 1.595 -5.213 6.413 1.00 89.06 83 TRP A CA 1
ATOM 653 C C . TRP A 1 83 ? 2.270 -5.475 5.063 1.00 89.06 83 TRP A C 1
ATOM 655 O O . TRP A 1 83 ? 1.690 -5.163 4.029 1.00 89.06 83 TRP A O 1
ATOM 665 N N . PRO A 1 84 ? 3.429 -6.152 5.043 1.00 83.00 84 PRO A N 1
ATOM 666 C CA . PRO A 1 84 ? 4.317 -6.373 6.189 1.00 83.00 84 PRO A CA 1
ATOM 667 C C . PRO A 1 84 ? 4.794 -5.040 6.795 1.00 83.00 84 PRO A C 1
ATOM 669 O O . PRO A 1 84 ? 4.735 -3.997 6.151 1.00 83.00 84 PRO A O 1
ATOM 672 N N . SER A 1 85 ? 5.231 -5.067 8.059 1.00 74.88 85 SER A N 1
ATOM 673 C CA . SER A 1 85 ? 5.754 -3.861 8.718 1.00 74.88 85 SER A CA 1
ATOM 674 C C . SER A 1 85 ? 6.913 -3.278 7.894 1.00 74.88 85 SER A C 1
ATOM 676 O O . SER A 1 85 ? 7.766 -4.066 7.470 1.00 74.88 85 SER A O 1
ATOM 678 N N . PRO A 1 86 ? 7.015 -1.946 7.715 1.00 68.94 86 PRO A N 1
ATOM 679 C CA . PRO A 1 86 ? 8.122 -1.322 6.984 1.00 68.94 86 PRO A CA 1
ATOM 680 C C . PRO A 1 86 ? 9.495 -1.786 7.492 1.00 68.94 86 PRO A C 1
ATOM 682 O O . PRO A 1 86 ? 10.355 -2.171 6.707 1.00 68.94 86 PRO A O 1
ATOM 685 N N . ASP A 1 87 ? 9.650 -1.902 8.816 1.00 69.62 87 ASP A N 1
ATOM 686 C CA . ASP A 1 87 ? 10.889 -2.377 9.452 1.00 69.62 87 ASP A CA 1
ATOM 687 C C . ASP A 1 87 ? 11.232 -3.843 9.124 1.00 69.62 87 ASP A C 1
ATOM 689 O O . ASP A 1 87 ? 12.392 -4.250 9.183 1.00 69.62 87 ASP A O 1
ATOM 693 N N . VAL A 1 88 ? 10.220 -4.661 8.808 1.00 68.44 88 VAL A N 1
ATOM 694 C CA . VAL A 1 88 ? 10.400 -6.057 8.381 1.00 68.44 88 VAL A CA 1
ATOM 695 C C . VAL A 1 88 ? 10.768 -6.104 6.901 1.00 68.44 88 VAL A C 1
ATOM 697 O O . VAL A 1 88 ? 11.636 -6.890 6.533 1.00 68.44 88 VAL A O 1
ATOM 700 N N . MET A 1 89 ? 10.178 -5.247 6.059 1.00 64.56 89 MET A N 1
ATOM 701 C CA . MET A 1 89 ? 10.557 -5.151 4.642 1.00 64.56 89 MET A CA 1
ATOM 702 C C . MET A 1 89 ? 11.997 -4.676 4.457 1.00 64.56 89 MET A C 1
ATOM 704 O O . MET A 1 89 ? 12.709 -5.240 3.630 1.00 64.56 89 MET A O 1
ATOM 708 N N . GLU A 1 90 ? 12.437 -3.696 5.250 1.00 64.75 90 GLU A N 1
ATOM 709 C CA . GLU A 1 90 ? 13.802 -3.161 5.195 1.00 64.75 90 GLU A CA 1
ATOM 710 C C . GLU A 1 90 ? 14.846 -4.219 5.597 1.00 64.75 90 GLU A C 1
ATOM 712 O O . GLU A 1 90 ? 15.910 -4.321 4.989 1.00 64.75 90 GLU A O 1
ATOM 717 N N . LYS A 1 91 ? 14.529 -5.062 6.592 1.00 60.31 91 LYS A N 1
ATOM 718 C CA . LYS A 1 91 ? 15.453 -6.080 7.125 1.00 60.31 91 LYS A CA 1
ATOM 719 C C . LYS A 1 91 ? 15.398 -7.428 6.411 1.00 60.31 91 LYS A C 1
ATOM 721 O O . LYS A 1 91 ? 16.386 -8.156 6.428 1.00 60.31 91 LYS A O 1
ATOM 726 N N . MET A 1 92 ? 14.256 -7.793 5.832 1.00 59.41 92 MET A N 1
ATOM 727 C CA . MET A 1 92 ? 14.020 -9.112 5.228 1.00 59.41 92 MET A CA 1
ATOM 728 C C . MET A 1 92 ? 13.790 -9.034 3.718 1.00 59.41 92 MET A C 1
ATOM 730 O O . MET A 1 92 ? 13.102 -9.901 3.180 1.00 59.41 92 MET A O 1
ATOM 734 N N . GLY A 1 93 ? 14.334 -7.998 3.062 1.00 49.59 93 GLY A N 1
ATOM 735 C CA . GLY A 1 93 ? 14.209 -7.737 1.627 1.00 49.59 93 GLY A CA 1
ATOM 736 C C . GLY A 1 93 ? 14.091 -9.020 0.805 1.00 49.59 93 GLY A C 1
ATOM 737 O O . GLY A 1 93 ? 14.918 -9.926 0.933 1.00 49.59 93 GLY A O 1
ATOM 738 N N . ALA A 1 94 ? 13.002 -9.108 0.037 1.00 48.00 94 ALA A N 1
ATOM 739 C CA . ALA A 1 94 ? 12.591 -10.318 -0.659 1.00 48.00 94 ALA A CA 1
ATOM 740 C C . ALA A 1 94 ? 13.752 -10.895 -1.487 1.00 48.00 94 ALA A C 1
ATOM 742 O O . ALA A 1 94 ? 14.287 -10.213 -2.361 1.00 48.00 94 ALA A O 1
ATOM 743 N N . LYS A 1 95 ? 14.130 -12.138 -1.174 1.00 37.16 95 LYS A N 1
ATOM 744 C CA . LYS A 1 95 ? 14.920 -12.992 -2.067 1.00 37.16 95 LYS A CA 1
ATOM 745 C C . LYS A 1 95 ? 14.144 -13.286 -3.345 1.00 37.16 95 LYS A C 1
ATOM 747 O O . LYS A 1 95 ? 12.911 -13.479 -3.242 1.00 37.16 95 LYS A O 1
#

Organism: Symbiodinium pilosum (NCBI:txid2952)

Nearest PDB structures (foldseek):
  3c3x-assembly2_B  TM=4.391E-01  e=2.336E+00  Ocimum basilicum
  5yx6-assembly1_A  TM=4.329E-01  e=9.389E+00  Mycobacterium tuberculosis H37Rv
  5yx6-assembly1_B  TM=4.053E-01  e=9.389E+00  Mycobacterium tuberculosis H37Rv

Foldseek 3Di:
DQDDPVRAGPCPVVVQVVQVVVVDHDDDDDDDLVCQVVSLVVVLVDQEEEDRDAPPVCVVNVHDSVSNLVSQVVCVVSNRHYPPNSVCCVVVHDD

pLDDT: mean 85.8, std 12.28, range [37.16, 97.0]

Sequence (95 aa):
SDKSNNGHRYDSIPFANGMISAGMSCQLVHYTHEEHDKFFEVCKNFNFIIVRCNPGQIKADGGDQQKFDDGMREMRKAGIQVWPSPDVMEKMGAK

Secondary structure (DSSP, 8-state):
--B-TTSSBTTHHHHHHHHHHTT---------GGGHHHHHHHHTT-SEEE--SPTTHHHHTTS-HHHHHHHHHHHHHTT-EEES-HHHHHHS---

Radius of gyration: 13.23 Å; Cα contacts (8 Å, |Δi|>4): 76; chains: 1; bounding box: 32×26×32 Å

Mean predicted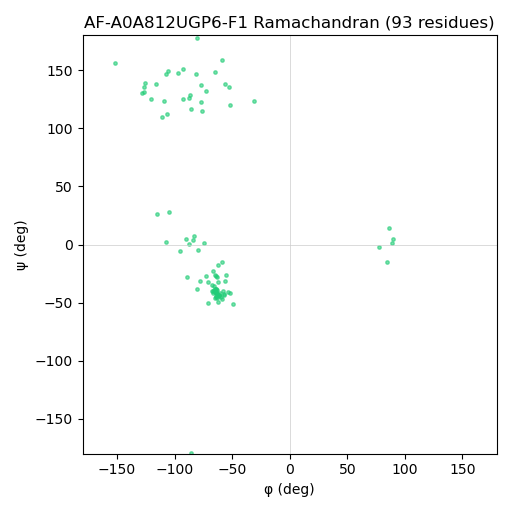 aligned error: 5.19 Å

Solvent-accessible surface area (backbone atoms only — not comparable to full-atom values): 5922 Å² total; per-residue (Å²): 126,77,45,48,99,83,73,44,44,78,57,55,60,61,51,42,51,52,40,40,75,72,75,41,92,66,81,92,79,86,88,48,71,90,47,47,71,61,51,56,59,58,52,70,77,42,72,60,46,75,68,81,75,61,83,63,52,46,40,76,72,74,33,59,51,65,63,52,47,49,52,53,50,50,40,43,75,74,69,24,47,52,36,71,44,63,75,50,50,74,73,59,53,78,128